Protein AF-A0A6B3N7Z5-F1 (afdb_monomer)

Organism: NCBI:txid2607765

Foldseek 3Di:
DVVVCVVVVNDDDPQDQDDDPLVVVCVVVVHDLVPDPDPRSVVRVVSVVSVVVRVVVVVD

pLDDT: mean 89.01, std 7.27, range [67.06, 96.31]

Mean predicted aligned error: 4.26 Å

Structure (mmCIF, N/CA/C/O backbone):
data_AF-A0A6B3N7Z5-F1
#
_entry.id   AF-A0A6B3N7Z5-F1
#
loop_
_atom_site.group_PDB
_atom_site.id
_atom_site.type_symbol
_atom_site.label_atom_id
_atom_site.label_alt_id
_atom_site.label_comp_id
_atom_site.label_asym_id
_atom_site.label_entity_id
_atom_site.label_seq_id
_atom_site.pdbx_PDB_ins_code
_atom_site.Cartn_x
_atom_site.Cartn_y
_atom_site.Cartn_z
_atom_site.occupancy
_atom_site.B_iso_or_equiv
_atom_site.auth_seq_id
_atom_site.auth_comp_id
_atom_site.auth_asym_id
_atom_site.auth_atom_id
_atom_site.pdbx_PDB_model_num
ATOM 1 N N . MET A 1 1 ? -0.523 12.279 12.485 1.00 73.44 1 MET A N 1
ATOM 2 C CA . MET A 1 1 ? -1.569 12.018 11.472 1.00 73.44 1 MET A CA 1
ATOM 3 C C . MET A 1 1 ? -2.259 10.674 11.663 1.00 73.44 1 MET A C 1
ATOM 5 O O . MET A 1 1 ? -3.429 10.698 11.998 1.00 73.44 1 MET A O 1
ATOM 9 N N . HIS A 1 2 ? -1.596 9.516 11.509 1.00 83.56 2 HIS A N 1
ATOM 10 C CA . HIS A 1 2 ? -2.258 8.203 11.713 1.00 83.56 2 HIS A CA 1
ATOM 11 C C . HIS A 1 2 ? -2.874 8.062 13.115 1.00 83.56 2 HIS A C 1
ATOM 13 O O . HIS A 1 2 ? -4.054 7.766 13.251 1.00 83.56 2 HIS A O 1
ATOM 19 N N . THR A 1 3 ? -2.112 8.418 14.151 1.00 86.81 3 THR A N 1
ATOM 20 C CA . THR A 1 3 ? -2.593 8.447 15.540 1.00 86.81 3 THR A CA 1
ATOM 21 C C . THR A 1 3 ? -3.759 9.413 15.755 1.00 86.81 3 THR A C 1
ATOM 23 O O . THR A 1 3 ? -4.618 9.145 16.586 1.00 86.81 3 THR A O 1
ATOM 26 N N . ASP A 1 4 ? -3.797 10.528 15.024 1.00 93.06 4 ASP A N 1
ATOM 27 C CA . ASP A 1 4 ? -4.853 11.534 15.171 1.00 93.06 4 ASP A CA 1
ATOM 28 C C . ASP A 1 4 ? -6.159 11.017 14.559 1.00 93.06 4 ASP A C 1
ATOM 30 O O . ASP A 1 4 ? -7.203 11.109 15.187 1.00 93.06 4 ASP A O 1
ATOM 34 N N . LEU A 1 5 ? -6.091 10.355 13.398 1.00 91.31 5 LEU A N 1
ATOM 35 C CA . LEU A 1 5 ? -7.249 9.702 12.775 1.00 91.31 5 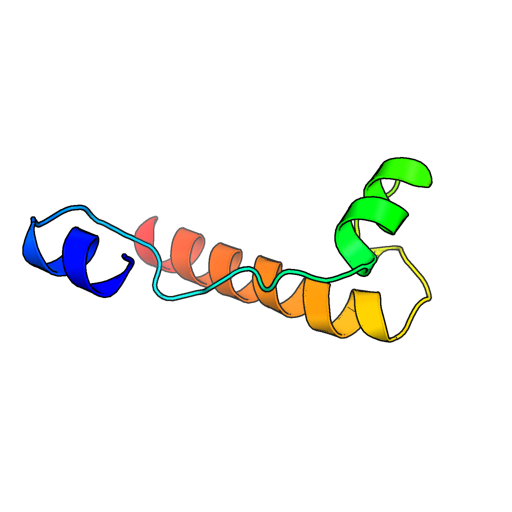LEU A CA 1
ATOM 36 C C . LEU A 1 5 ? -7.856 8.622 13.680 1.00 91.31 5 LEU A C 1
ATOM 38 O O . LEU A 1 5 ? -9.073 8.570 13.834 1.00 91.31 5 LEU 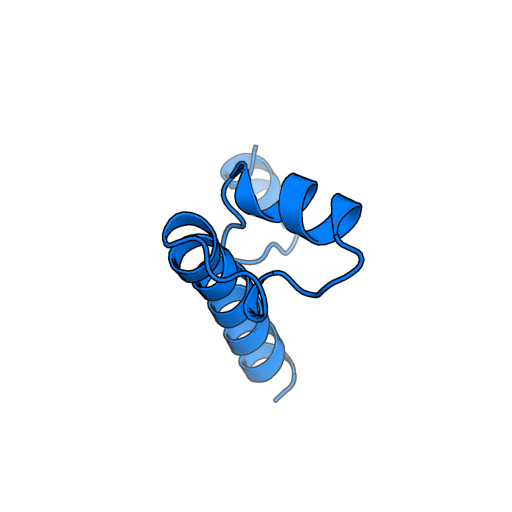A O 1
ATOM 42 N N . ILE A 1 6 ? -7.014 7.813 14.333 1.00 91.19 6 ILE A N 1
ATOM 43 C CA . ILE A 1 6 ? -7.474 6.806 15.301 1.00 91.19 6 ILE A CA 1
ATOM 44 C C . ILE A 1 6 ? -8.178 7.468 16.491 1.00 91.19 6 ILE A C 1
ATOM 46 O O . ILE A 1 6 ? -9.218 6.982 16.931 1.00 91.19 6 ILE A O 1
ATOM 50 N N . LYS A 1 7 ? -7.627 8.571 17.015 1.00 94.56 7 LYS A N 1
ATOM 51 C CA . LYS A 1 7 ? -8.226 9.307 18.141 1.00 94.56 7 LYS A CA 1
ATOM 52 C C . LYS A 1 7 ? -9.601 9.875 17.797 1.00 94.56 7 LYS A C 1
ATOM 54 O O . LYS A 1 7 ? -10.491 9.814 18.636 1.00 94.56 7 LYS A O 1
ATOM 59 N N . GLU A 1 8 ? -9.781 10.353 16.570 1.00 96.31 8 GLU A N 1
ATOM 60 C CA . GLU A 1 8 ? -11.056 10.886 16.072 1.00 96.31 8 GLU A CA 1
ATOM 61 C C . GLU A 1 8 ? -12.042 9.788 15.619 1.00 96.31 8 GLU A C 1
ATOM 63 O O . GLU A 1 8 ? -13.092 10.085 15.053 1.00 96.31 8 GLU A O 1
ATOM 68 N N . GLY A 1 9 ? 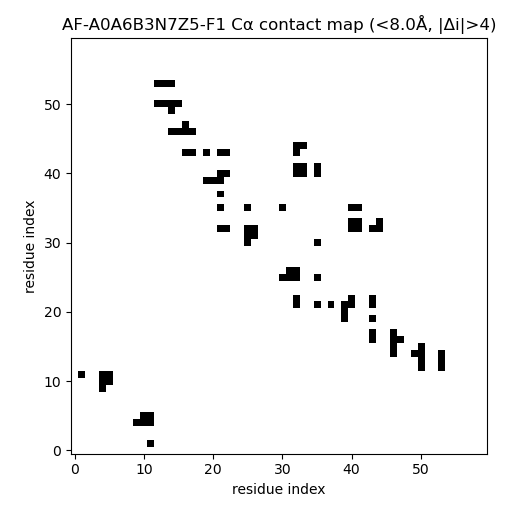-11.727 8.507 15.849 1.00 93.56 9 GLY A N 1
ATOM 69 C CA . GLY A 1 9 ? -12.612 7.388 15.516 1.00 93.56 9 GLY A CA 1
ATOM 70 C C . GLY A 1 9 ? -12.688 7.066 14.022 1.00 93.56 9 GLY A C 1
ATOM 71 O O . GLY A 1 9 ? -13.585 6.335 13.599 1.00 93.56 9 GLY A O 1
ATOM 72 N N . VAL A 1 10 ? -11.759 7.580 13.213 1.00 94.19 10 VAL A N 1
ATOM 73 C CA . VAL A 1 10 ? -11.669 7.240 11.792 1.00 94.19 10 VAL A CA 1
ATOM 74 C C . VAL A 1 10 ? -10.992 5.871 11.657 1.00 94.19 10 VAL A C 1
ATOM 76 O O . VAL A 1 10 ? -9.841 5.718 12.078 1.00 94.19 10 VAL A O 1
ATOM 79 N N . PRO A 1 11 ? -11.660 4.865 11.062 1.00 91.62 11 PRO A N 1
ATOM 80 C CA . PRO A 1 11 ? -11.055 3.561 10.851 1.00 91.62 11 PRO A CA 1
ATOM 81 C C . PRO A 1 11 ? -9.933 3.677 9.819 1.00 91.62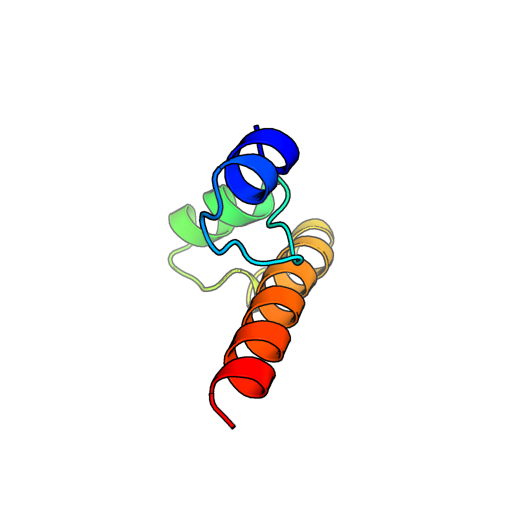 11 PRO A C 1
ATOM 83 O O . PRO A 1 11 ? -10.120 4.180 8.711 1.00 91.62 11 PRO A O 1
ATOM 86 N N . VAL A 1 12 ? -8.754 3.199 10.195 1.00 93.19 12 VAL A N 1
ATOM 87 C CA . VAL A 1 12 ? -7.564 3.171 9.346 1.00 93.19 12 VAL A CA 1
ATOM 88 C C . VAL A 1 12 ? -6.927 1.794 9.425 1.00 93.19 12 VAL A C 1
ATOM 90 O O . VAL A 1 12 ? -6.959 1.154 10.477 1.00 93.19 12 VAL A O 1
ATOM 93 N N . PHE A 1 13 ? -6.315 1.361 8.325 1.00 93.69 13 PHE A N 1
ATOM 94 C CA . PHE A 1 13 ? -5.500 0.152 8.327 1.00 93.69 13 PHE A CA 1
ATOM 95 C C . PHE A 1 13 ? -4.275 0.325 9.235 1.00 93.69 13 PHE A C 1
ATOM 97 O O . PHE A 1 13 ? -3.721 1.426 9.383 1.00 93.69 13 PHE A O 1
ATOM 104 N N . LYS A 1 14 ? -3.851 -0.777 9.849 1.00 91.69 14 LYS A N 1
ATOM 105 C CA . LYS A 1 14 ? -2.605 -0.863 10.617 1.00 91.69 14 LYS A CA 1
ATOM 106 C C . LYS A 1 14 ? -1.409 -0.989 9.683 1.00 91.69 14 LYS A C 1
ATOM 108 O O . LYS A 1 14 ? -0.351 -0.430 9.974 1.00 91.69 14 LYS A O 1
ATOM 113 N N . ALA A 1 15 ? -1.572 -1.706 8.572 1.00 93.44 15 ALA A N 1
ATOM 114 C CA . ALA A 1 15 ? -0.548 -1.816 7.548 1.00 93.44 15 ALA A CA 1
ATOM 115 C C . ALA A 1 15 ? -0.285 -0.456 6.874 1.00 93.44 15 ALA A C 1
ATOM 117 O O . ALA A 1 15 ? -1.199 0.321 6.592 1.00 93.44 15 ALA A O 1
ATOM 118 N N . MET A 1 16 ? 0.989 -0.164 6.599 1.00 90.50 16 MET A N 1
ATOM 119 C CA . MET A 1 16 ? 1.417 1.078 5.953 1.00 90.50 16 MET A CA 1
ATOM 120 C C . MET A 1 16 ? 2.153 0.789 4.649 1.00 90.50 16 MET A C 1
ATOM 122 O O . MET A 1 16 ? 3.075 -0.021 4.614 1.00 90.50 16 MET A O 1
ATOM 126 N N . ILE A 1 17 ? 1.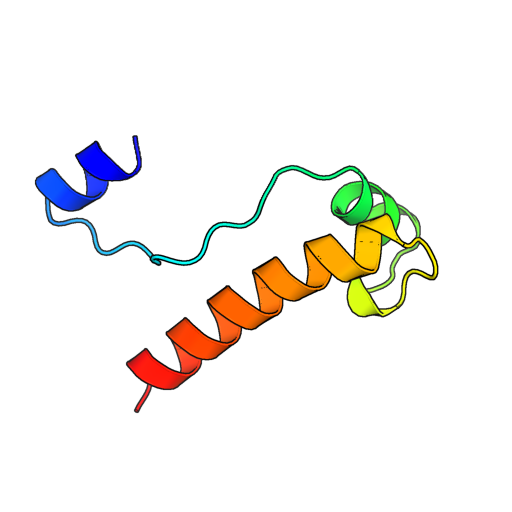809 1.536 3.599 1.00 91.19 17 ILE A N 1
ATOM 127 C CA . ILE A 1 17 ? 2.553 1.530 2.337 1.00 91.19 17 ILE A CA 1
ATOM 128 C C . ILE A 1 17 ? 3.685 2.546 2.442 1.00 91.19 17 ILE A C 1
ATOM 130 O O . ILE A 1 17 ? 3.453 3.758 2.481 1.00 91.19 17 ILE A O 1
ATOM 134 N N . ARG A 1 18 ? 4.929 2.067 2.503 1.00 90.00 18 ARG A N 1
ATOM 135 C CA . ARG A 1 18 ? 6.093 2.949 2.618 1.00 90.00 18 ARG A CA 1
ATOM 136 C C . ARG A 1 18 ? 6.349 3.653 1.296 1.00 90.00 18 ARG A C 1
ATOM 138 O O . ARG A 1 18 ? 6.177 3.097 0.213 1.00 90.00 18 ARG A O 1
ATOM 145 N N . ARG A 1 19 ? 6.842 4.889 1.361 1.00 88.25 19 ARG A N 1
ATOM 146 C CA . ARG A 1 19 ? 7.243 5.613 0.154 1.00 88.25 19 ARG A CA 1
ATOM 147 C C . ARG A 1 19 ? 8.539 5.009 -0.387 1.00 88.25 19 ARG A C 1
ATOM 149 O O . ARG A 1 19 ? 9.596 5.161 0.217 1.00 88.25 19 ARG A O 1
ATOM 156 N N . THR A 1 20 ? 8.459 4.336 -1.530 1.00 88.19 20 THR A N 1
ATOM 157 C CA . THR A 1 20 ? 9.617 3.722 -2.195 1.00 88.19 20 THR A CA 1
ATOM 158 C C . THR A 1 20 ? 9.704 4.153 -3.656 1.00 88.19 20 THR A C 1
ATOM 160 O O . THR A 1 20 ? 8.709 4.530 -4.273 1.00 88.19 20 THR A O 1
ATOM 163 N N . VAL A 1 21 ? 10.903 4.056 -4.238 1.00 87.75 21 VAL A N 1
ATOM 164 C CA . VAL A 1 21 ? 11.116 4.278 -5.681 1.00 87.75 21 VAL A CA 1
ATOM 165 C C . VAL A 1 21 ? 10.551 3.144 -6.548 1.00 87.75 21 VAL A C 1
ATOM 167 O O . VAL A 1 21 ? 10.486 3.287 -7.766 1.00 87.75 21 VAL A O 1
ATOM 170 N N . GLY A 1 22 ? 10.135 2.028 -5.938 1.00 88.25 22 GLY A N 1
ATOM 171 C CA . GLY A 1 22 ? 9.571 0.878 -6.641 1.00 88.25 22 GLY A CA 1
ATOM 172 C C . GLY A 1 22 ? 8.211 1.184 -7.268 1.00 88.25 22 GLY A C 1
ATOM 173 O O . GLY A 1 22 ? 7.996 0.837 -8.425 1.00 88.25 22 GLY A O 1
ATOM 174 N N . PHE A 1 23 ? 7.321 1.893 -6.560 1.00 89.50 23 PHE A N 1
ATOM 175 C CA . PHE A 1 23 ? 5.980 2.203 -7.083 1.00 89.50 23 PHE A CA 1
ATOM 176 C C . PHE A 1 23 ? 6.009 3.101 -8.330 1.00 89.50 23 PHE A C 1
ATOM 178 O O . PHE A 1 23 ? 5.378 2.734 -9.322 1.00 89.50 23 PHE A O 1
ATOM 185 N N . PRO A 1 24 ? 6.770 4.217 -8.363 1.00 91.19 24 PRO A N 1
ATOM 186 C CA . PRO A 1 24 ? 6.886 5.022 -9.577 1.00 91.19 24 PRO A CA 1
ATOM 187 C C . PRO A 1 24 ? 7.510 4.253 -10.746 1.00 91.19 24 PRO A C 1
ATOM 189 O O . PRO A 1 24 ? 7.037 4.364 -11.872 1.00 91.19 24 PRO A O 1
ATOM 192 N N . LYS A 1 25 ? 8.538 3.429 -10.492 1.00 89.69 25 LYS A N 1
ATOM 193 C CA . LYS A 1 25 ? 9.148 2.578 -11.525 1.00 89.69 25 LYS A CA 1
ATOM 194 C C . LYS A 1 25 ? 8.150 1.573 -12.106 1.00 89.69 25 LYS A C 1
ATOM 196 O O . LYS A 1 25 ? 8.131 1.380 -13.316 1.00 89.69 25 LYS A O 1
ATOM 201 N N . ALA A 1 26 ? 7.320 0.965 -11.256 1.00 90.88 26 ALA A N 1
ATOM 202 C CA . ALA A 1 26 ? 6.299 -0.000 -11.665 1.00 90.88 26 ALA A CA 1
ATOM 203 C C . ALA A 1 26 ? 5.282 0.657 -12.602 1.00 90.88 26 ALA A C 1
ATOM 205 O O . ALA A 1 26 ? 5.008 0.151 -13.689 1.00 90.88 26 ALA A O 1
ATOM 206 N N . ALA A 1 27 ? 4.802 1.839 -12.201 1.00 92.38 27 ALA A N 1
ATOM 207 C CA . ALA A 1 27 ? 3.871 2.639 -12.983 1.00 92.38 27 ALA A CA 1
ATOM 208 C C . ALA A 1 27 ? 4.457 3.036 -14.348 1.00 92.38 27 ALA A C 1
ATOM 210 O O . ALA A 1 27 ? 3.782 2.880 -15.361 1.00 92.38 27 ALA A O 1
ATOM 211 N N . LEU A 1 28 ? 5.720 3.480 -14.394 1.00 93.38 28 LEU A N 1
ATOM 212 C CA . LEU A 1 28 ? 6.406 3.838 -15.644 1.00 93.38 28 LEU A CA 1
ATOM 213 C C . LEU A 1 28 ? 6.600 2.643 -16.584 1.00 93.38 28 LEU A C 1
ATOM 215 O O . LEU A 1 28 ? 6.487 2.791 -17.795 1.00 93.38 28 LEU A O 1
ATOM 219 N N . ALA A 1 29 ? 6.883 1.464 -16.032 1.00 92.31 29 ALA A N 1
ATOM 220 C CA . ALA A 1 29 ? 7.030 0.235 -16.804 1.00 92.31 29 ALA A CA 1
ATOM 221 C C . ALA A 1 29 ? 5.681 -0.390 -17.213 1.00 92.31 29 ALA A C 1
ATOM 223 O O . ALA A 1 29 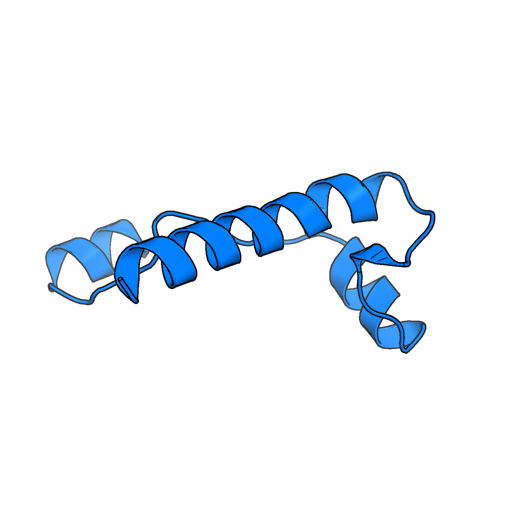? 5.672 -1.375 -17.947 1.00 92.31 29 ALA A O 1
ATOM 224 N N . GLY A 1 30 ? 4.549 0.148 -16.741 1.00 94.81 30 GLY A N 1
ATOM 225 C CA . GLY A 1 30 ? 3.218 -0.390 -17.029 1.00 94.81 30 GLY A CA 1
ATOM 226 C C . GLY A 1 30 ? 2.975 -1.776 -16.426 1.00 94.81 30 GLY A C 1
ATOM 227 O O . GLY A 1 30 ? 2.156 -2.535 -16.940 1.00 94.81 30 GLY A O 1
ATOM 228 N N . VAL A 1 31 ? 3.690 -2.129 -15.352 1.00 92.69 31 VAL A N 1
ATOM 229 C CA . VAL A 1 31 ? 3.586 -3.442 -14.702 1.00 92.69 31 VAL A CA 1
ATOM 230 C C . VAL A 1 31 ? 3.270 -3.303 -13.213 1.00 92.69 31 VAL A C 1
ATOM 232 O O . VAL A 1 31 ? 3.699 -2.345 -12.569 1.00 92.69 31 VAL A O 1
ATOM 235 N N . PRO A 1 32 ? 2.558 -4.271 -12.611 1.00 91.50 32 PRO A N 1
ATOM 236 C CA . PRO A 1 32 ? 2.417 -4.340 -11.161 1.00 91.50 32 PRO A CA 1
ATOM 237 C C . PRO A 1 32 ? 3.780 -4.419 -10.467 1.00 91.50 32 PRO A C 1
ATOM 239 O O . PRO A 1 32 ? 4.693 -5.077 -10.965 1.00 91.50 32 PRO A O 1
ATOM 242 N N . ILE A 1 33 ? 3.904 -3.835 -9.271 1.00 89.56 33 ILE A N 1
ATOM 243 C CA . ILE A 1 33 ? 5.188 -3.795 -8.550 1.00 89.56 33 ILE A CA 1
ATOM 244 C C . ILE A 1 33 ? 5.774 -5.183 -8.255 1.00 89.56 33 ILE A C 1
ATOM 246 O O . ILE A 1 33 ? 6.988 -5.347 -8.274 1.00 89.56 33 ILE A O 1
ATOM 250 N N . ARG A 1 34 ? 4.930 -6.208 -8.077 1.00 89.94 34 ARG A N 1
ATOM 251 C CA . ARG A 1 34 ? 5.367 -7.604 -7.895 1.00 89.94 34 ARG A CA 1
ATOM 252 C C . ARG A 1 34 ? 6.127 -8.183 -9.098 1.00 89.94 34 ARG A C 1
ATOM 254 O O . ARG A 1 34 ? 6.801 -9.193 -8.953 1.00 89.94 34 ARG A O 1
ATOM 261 N N . ASN A 1 35 ? 5.973 -7.582 -10.279 1.00 90.50 35 ASN A N 1
ATOM 262 C CA . ASN A 1 35 ? 6.597 -8.028 -11.526 1.00 90.50 35 ASN A CA 1
ATOM 263 C C . ASN A 1 35 ? 7.906 -7.279 -11.837 1.00 90.50 35 ASN A C 1
ATOM 265 O O . ASN A 1 35 ? 8.542 -7.567 -12.848 1.00 90.50 35 ASN A O 1
ATOM 269 N N . LEU A 1 36 ? 8.316 -6.315 -11.007 1.00 87.06 36 LEU A N 1
ATOM 270 C CA . LEU A 1 36 ? 9.630 -5.682 -11.118 1.00 87.06 36 LEU A CA 1
ATOM 271 C C . LEU A 1 36 ? 10.719 -6.615 -10.580 1.00 87.06 36 LEU A C 1
ATOM 273 O O . LEU A 1 36 ? 10.589 -7.184 -9.501 1.00 87.06 36 LEU A O 1
ATOM 277 N N . THR A 1 37 ? 11.834 -6.706 -11.300 1.00 78.06 37 THR A N 1
ATOM 278 C CA . THR A 1 37 ? 13.014 -7.499 -10.914 1.00 78.06 37 THR A CA 1
ATOM 279 C C . THR A 1 37 ? 13.912 -6.811 -9.878 1.00 78.06 37 THR A C 1
ATOM 281 O O . THR A 1 37 ? 14.826 -7.434 -9.336 1.00 78.06 37 THR A O 1
ATOM 284 N N . ASP A 1 38 ? 13.664 -5.533 -9.576 1.00 78.56 38 ASP A N 1
ATOM 285 C CA . ASP A 1 38 ? 14.435 -4.757 -8.603 1.00 78.56 38 ASP A CA 1
ATOM 286 C C . ASP A 1 38 ? 14.209 -5.270 -7.168 1.00 78.56 38 ASP A C 1
ATOM 288 O O . ASP A 1 38 ? 13.077 -5.399 -6.703 1.00 78.56 38 ASP A O 1
ATOM 292 N N . LYS A 1 39 ? 15.286 -5.463 -6.392 1.00 70.81 39 LYS A N 1
ATOM 293 C CA . LYS A 1 39 ? 15.193 -5.891 -4.976 1.00 70.81 39 LYS A CA 1
ATOM 294 C C . LYS A 1 39 ? 14.362 -4.940 -4.104 1.00 70.81 39 LYS A C 1
ATOM 296 O O . LYS A 1 39 ? 13.750 -5.371 -3.132 1.00 70.81 39 LYS A O 1
ATOM 301 N N . SER A 1 40 ? 14.320 -3.653 -4.449 1.00 68.12 40 SER A N 1
ATOM 302 C CA . SER A 1 40 ? 13.477 -2.666 -3.764 1.00 68.12 40 SER A CA 1
ATOM 303 C C . SER A 1 40 ? 11.983 -2.865 -4.038 1.00 68.12 40 SER A C 1
ATOM 305 O O . SER A 1 40 ? 11.163 -2.489 -3.202 1.00 68.12 40 SER A O 1
ATOM 307 N N . ALA A 1 41 ? 11.621 -3.491 -5.161 1.00 71.81 41 ALA A N 1
ATOM 308 C CA . ALA A 1 41 ? 10.241 -3.813 -5.497 1.00 71.81 41 ALA A CA 1
ATOM 309 C C . ALA A 1 41 ? 9.699 -4.979 -4.659 1.00 71.81 41 ALA A C 1
ATOM 311 O O . ALA A 1 41 ? 8.537 -4.940 -4.264 1.00 71.81 41 ALA A O 1
ATOM 312 N N . LEU A 1 42 ? 10.544 -5.954 -4.295 1.00 72.62 42 LEU A N 1
ATOM 313 C CA . LEU A 1 42 ? 10.166 -7.057 -3.398 1.00 72.62 42 LEU A CA 1
ATOM 314 C C . LEU A 1 42 ? 9.739 -6.550 -2.013 1.00 72.62 42 LEU A C 1
ATOM 316 O O . LEU A 1 42 ? 8.698 -6.953 -1.501 1.00 72.62 42 LEU A O 1
ATOM 320 N N . ALA A 1 43 ? 10.507 -5.627 -1.425 1.00 79.75 43 ALA A N 1
ATOM 321 C CA . ALA A 1 43 ? 10.174 -5.058 -0.118 1.00 79.75 43 ALA A CA 1
ATOM 322 C C . ALA A 1 43 ? 8.885 -4.217 -0.157 1.00 79.75 43 ALA A C 1
ATOM 324 O O . ALA A 1 43 ? 8.099 -4.254 0.783 1.00 79.75 43 ALA A O 1
ATOM 325 N N . ALA A 1 44 ? 8.665 -3.480 -1.249 1.00 86.31 44 ALA A N 1
ATOM 326 C CA . ALA A 1 44 ? 7.476 -2.656 -1.443 1.00 86.31 44 ALA A CA 1
ATOM 327 C C . ALA A 1 44 ? 6.218 -3.485 -1.759 1.00 86.31 44 ALA A C 1
ATOM 329 O O . ALA A 1 44 ? 5.116 -3.100 -1.381 1.00 86.31 44 ALA A O 1
ATOM 330 N N . TRP A 1 45 ? 6.369 -4.634 -2.422 1.00 91.69 45 TRP A N 1
ATOM 331 C CA . TRP A 1 45 ? 5.266 -5.567 -2.642 1.00 91.69 45 TRP A CA 1
ATOM 332 C C . TRP A 1 45 ? 4.724 -6.134 -1.325 1.00 91.69 45 TRP A C 1
ATOM 334 O O . TRP A 1 45 ? 3.509 -6.217 -1.162 1.00 91.69 45 TRP A O 1
ATOM 344 N N . GLY A 1 46 ? 5.605 -6.428 -0.363 1.00 91.44 46 GLY A N 1
ATOM 345 C CA . GLY A 1 46 ? 5.205 -6.888 0.970 1.00 91.44 46 GLY A CA 1
ATOM 346 C C . GLY A 1 46 ? 4.263 -5.921 1.696 1.00 91.44 46 GLY A C 1
ATOM 347 O O . GLY A 1 46 ? 3.351 -6.369 2.386 1.00 91.44 46 GLY A O 1
ATOM 348 N N . ASP A 1 47 ? 4.408 -4.609 1.480 1.00 92.56 47 ASP A N 1
ATOM 349 C CA . ASP A 1 47 ? 3.506 -3.611 2.069 1.00 92.56 47 ASP A CA 1
ATOM 350 C C . ASP A 1 47 ? 2.074 -3.749 1.515 1.00 92.56 47 ASP A C 1
ATOM 352 O O . ASP A 1 47 ? 1.106 -3.648 2.266 1.00 92.56 47 ASP A O 1
ATOM 356 N N . TYR A 1 48 ? 1.921 -4.031 0.213 1.00 93.38 48 TYR A N 1
ATOM 357 C CA . TYR A 1 48 ? 0.603 -4.303 -0.374 1.00 93.38 48 TYR A CA 1
ATOM 358 C C . TYR A 1 48 ? 0.017 -5.628 0.103 1.00 93.38 48 TYR A C 1
ATOM 360 O O . TYR A 1 48 ? -1.191 -5.702 0.309 1.00 93.38 48 TYR A O 1
ATOM 368 N N . GLN A 1 49 ? 0.849 -6.657 0.281 1.00 95.00 49 GLN A N 1
ATOM 369 C CA . GLN A 1 49 ? 0.385 -7.936 0.819 1.00 95.00 49 GLN A CA 1
ATOM 370 C C . GLN A 1 49 ? -0.167 -7.765 2.234 1.00 95.00 49 GLN A C 1
ATOM 372 O O . GLN A 1 49 ? -1.282 -8.198 2.485 1.00 95.00 49 GLN A O 1
ATOM 377 N N . ALA A 1 50 ? 0.537 -7.037 3.106 1.00 95.38 50 ALA A N 1
ATOM 378 C CA . ALA A 1 50 ? 0.079 -6.781 4.471 1.00 95.38 50 ALA A CA 1
ATOM 379 C C . ALA A 1 50 ? -1.271 -6.040 4.520 1.00 95.38 50 ALA A C 1
ATOM 381 O O . ALA A 1 50 ? -2.139 -6.394 5.313 1.00 95.38 50 ALA A O 1
ATOM 382 N N . VAL A 1 51 ? -1.472 -5.041 3.651 1.00 95.25 51 VAL A N 1
ATOM 383 C CA . VAL A 1 51 ? -2.776 -4.364 3.521 1.00 95.25 51 VAL A CA 1
ATOM 384 C C . VAL A 1 51 ? -3.842 -5.331 2.999 1.00 95.25 51 VAL A C 1
ATOM 386 O O . VAL A 1 51 ? -4.967 -5.329 3.489 1.00 95.25 51 VAL A O 1
ATOM 389 N N . GLY A 1 52 ? -3.503 -6.156 2.005 1.00 95.00 52 GLY A N 1
ATOM 390 C CA . GLY A 1 52 ? -4.409 -7.155 1.444 1.00 95.00 52 GLY A CA 1
ATOM 391 C C . GLY A 1 52 ? -4.870 -8.176 2.481 1.00 95.00 52 GLY A C 1
ATOM 392 O O . GLY A 1 52 ? -6.063 -8.445 2.570 1.00 95.00 52 GLY A O 1
ATOM 393 N N . ASP A 1 53 ? -3.949 -8.688 3.295 1.00 96.19 53 ASP A N 1
ATOM 394 C CA . ASP A 1 53 ? -4.252 -9.629 4.372 1.00 96.19 53 ASP A CA 1
ATOM 395 C C . ASP A 1 53 ? -5.197 -8.989 5.403 1.00 96.19 53 ASP A C 1
ATOM 397 O O . ASP A 1 53 ? -6.212 -9.587 5.752 1.00 96.19 53 ASP A O 1
ATOM 401 N N . GLU A 1 54 ? -4.948 -7.734 5.799 1.00 95.94 54 GLU A N 1
ATOM 402 C CA . GLU A 1 54 ? -5.819 -6.989 6.723 1.00 95.94 54 GLU A CA 1
ATOM 403 C C . GLU A 1 54 ? -7.230 -6.769 6.145 1.00 95.94 54 GLU A C 1
ATOM 405 O O . GLU A 1 54 ? -8.226 -6.938 6.848 1.00 95.94 54 GLU A O 1
ATOM 410 N N . ILE A 1 55 ? -7.345 -6.449 4.850 1.00 95.12 55 ILE A N 1
ATOM 411 C CA . ILE A 1 55 ? -8.645 -6.335 4.166 1.00 95.12 55 ILE A CA 1
ATOM 412 C C . ILE A 1 55 ? -9.388 -7.674 4.196 1.00 95.12 55 ILE A C 1
ATOM 414 O O . ILE A 1 55 ? -10.581 -7.710 4.491 1.00 95.12 55 ILE A O 1
ATOM 418 N N . MET A 1 56 ? -8.695 -8.772 3.893 1.00 95.62 56 MET A N 1
ATOM 419 C CA . MET A 1 56 ? -9.296 -10.106 3.850 1.00 95.62 56 MET A CA 1
ATOM 420 C C . MET A 1 56 ? -9.717 -10.601 5.236 1.00 95.62 56 MET A C 1
ATOM 422 O O . MET A 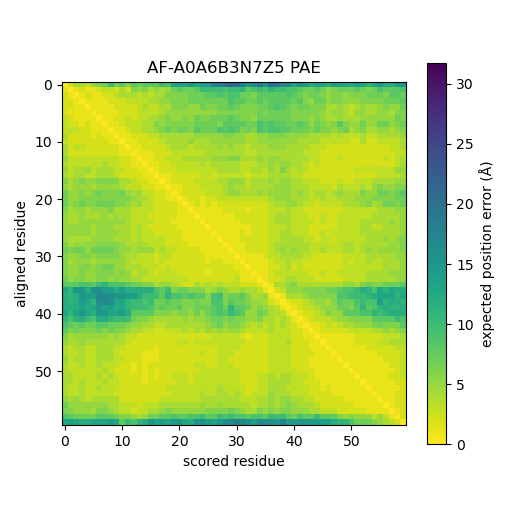1 56 ? -10.716 -11.312 5.340 1.00 95.62 56 MET A O 1
ATOM 426 N N . GLU A 1 57 ? -8.986 -10.233 6.289 1.00 94.06 57 GLU A N 1
ATOM 427 C CA . GLU A 1 57 ? -9.375 -10.493 7.677 1.00 94.06 57 GLU A CA 1
ATOM 4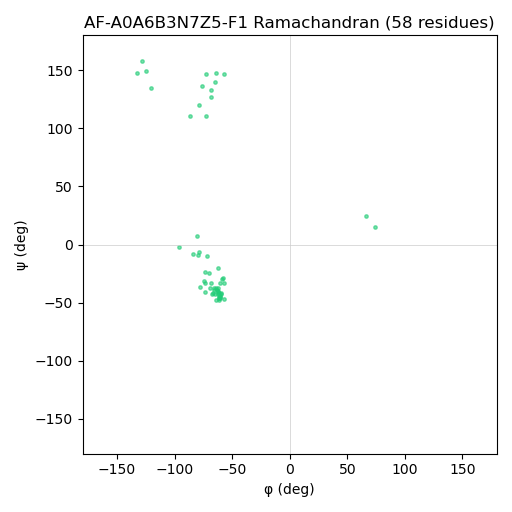28 C C . GLU A 1 57 ? -10.621 -9.698 8.080 1.00 94.06 57 GLU A C 1
ATOM 430 O O . GLU A 1 57 ? -11.507 -10.259 8.715 1.00 94.06 57 GLU A O 1
ATOM 435 N N . LEU A 1 58 ? -10.721 -8.425 7.682 1.00 91.12 58 LEU A N 1
ATOM 436 C CA . LEU A 1 58 ? -11.870 -7.563 7.995 1.00 91.12 58 LEU A CA 1
ATOM 437 C C . LEU A 1 58 ? -13.137 -7.898 7.195 1.00 91.12 58 LEU A C 1
ATOM 439 O O . LEU A 1 58 ? -14.235 -7.536 7.612 1.00 91.12 58 LEU A O 1
ATOM 443 N N . TRP A 1 59 ? -12.997 -8.532 6.029 1.00 88.44 59 TRP A N 1
ATOM 444 C CA . TRP A 1 59 ? -14.125 -8.945 5.187 1.00 88.44 59 TRP A CA 1
ATOM 445 C C . TRP A 1 59 ? -14.758 -10.283 5.580 1.00 88.44 59 TRP A C 1
ATOM 447 O O . TRP A 1 59 ? -15.786 -10.645 5.003 1.00 88.44 59 TRP A O 1
ATOM 457 N N . ARG A 1 60 ? -14.152 -11.021 6.510 1.00 67.06 60 ARG A N 1
ATOM 458 C CA . ARG A 1 60 ? -14.710 -12.259 7.068 1.00 67.06 60 ARG A CA 1
ATOM 459 C C . ARG A 1 60 ? -15.636 -11.973 8.242 1.00 67.06 60 ARG A C 1
ATOM 461 O O . ARG A 1 60 ? -16.619 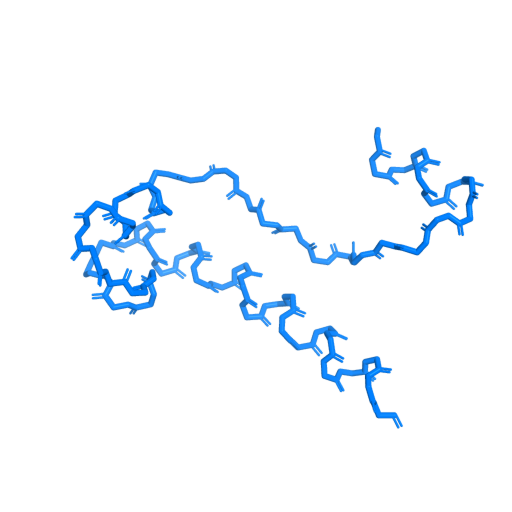-12.735 8.362 1.00 67.06 60 ARG A O 1
#

Secondary structure (DSSP, 8-state):
-HHHHHHTT----S------SHHHHHHHHTS-GGG--SHHHHHHHHHHHHHHHHHHHHT-

Sequence (60 aa):
MHTDLIKEGVPVFKAMIRRTVGFPKAALAGVPIRNLTDKSALAAWGDYQAVGDEIMELWR

InterPro domains:
  IPR027417 P-loop containing nucleoside triphosphate hydrolase [G3DSA:3.40.50.300] (1-59)

Radius of gyration: 13.91 Å; Cα contacts (8 Å, |Δi|>4): 49; chains: 1; bounding box: 30×24×35 Å

Solvent-accessible surface area (backbone atoms only — not comparable to full-atom values): 3672 Å² total; per-residue (Å²): 104,74,70,53,38,52,72,73,69,46,90,72,76,87,57,63,78,75,93,58,75,32,58,62,52,18,61,74,70,74,44,62,40,78,75,47,88,50,75,64,14,57,63,55,36,51,29,55,49,48,41,49,52,52,51,57,62,73,74,105